Protein AF-A0A1R1B5A5-F1 (afdb_monomer_lite)

Organism: Paenibacillus lautus (NCBI:txid1401)

Foldseek 3Di:
DDPVPDDDDDWQFDPLDPDCLLAKDDQDPQEIEGAQNGTPVGDPPVNPRGHYDYDHPVCSNVSQSNWDRPDNAEIEGDVVNVVVCVVCVVVRHHYD

Structure (mmCIF, N/CA/C/O backbone):
data_AF-A0A1R1B5A5-F1
#
_entry.id   AF-A0A1R1B5A5-F1
#
loop_
_atom_site.group_PDB
_atom_site.id
_atom_site.type_symbol
_atom_site.label_atom_id
_atom_site.label_alt_id
_atom_site.label_comp_id
_atom_site.label_asym_id
_atom_site.label_entity_id
_atom_site.label_seq_id
_atom_site.pdbx_PDB_ins_code
_atom_site.Cartn_x
_atom_site.Cartn_y
_atom_site.Cartn_z
_atom_site.occupancy
_atom_site.B_iso_or_equiv
_atom_site.auth_seq_id
_atom_site.auth_comp_id
_atom_site.auth_asym_id
_atom_site.auth_atom_id
_atom_site.pdbx_PDB_model_num
ATOM 1 N N . MET A 1 1 ? 11.556 -27.094 4.373 1.00 62.59 1 MET A N 1
ATOM 2 C CA . MET A 1 1 ? 11.495 -25.881 5.216 1.00 62.59 1 MET A CA 1
ATOM 3 C C . MET A 1 1 ? 10.187 -25.932 5.986 1.00 62.59 1 MET A C 1
ATOM 5 O O . MET A 1 1 ? 9.165 -26.195 5.364 1.00 62.59 1 MET A O 1
ATOM 9 N N . SER A 1 2 ? 10.207 -25.805 7.314 1.00 81.62 2 SER A N 1
ATOM 10 C CA . SER A 1 2 ? 8.979 -25.753 8.117 1.00 81.62 2 SER A CA 1
ATOM 11 C C . SER A 1 2 ? 8.571 -24.297 8.308 1.00 81.62 2 SER A C 1
ATOM 13 O O . SER A 1 2 ? 9.235 -23.573 9.041 1.00 81.62 2 SER A O 1
ATOM 15 N N . ASN A 1 3 ? 7.470 -23.872 7.696 1.00 87.75 3 ASN A N 1
ATOM 16 C CA . ASN A 1 3 ? 6.962 -22.501 7.819 1.00 87.75 3 ASN A CA 1
ATOM 17 C C . ASN A 1 3 ? 6.190 -22.271 9.135 1.00 87.75 3 ASN A C 1
ATOM 19 O O . ASN A 1 3 ? 5.289 -21.451 9.174 1.00 87.75 3 ASN A O 1
ATOM 23 N N . PHE A 1 4 ? 6.483 -23.032 10.198 1.00 93.00 4 PHE A N 1
ATOM 24 C CA . PHE A 1 4 ? 5.869 -22.905 11.532 1.00 93.00 4 PHE A CA 1
ATOM 25 C C . PHE A 1 4 ? 4.325 -22.831 11.555 1.00 93.00 4 PHE A C 1
ATOM 27 O O . PHE A 1 4 ? 3.748 -22.167 12.409 1.00 93.00 4 PHE A O 1
ATOM 34 N N . GLY A 1 5 ? 3.646 -23.510 10.622 1.00 94.62 5 GLY A N 1
ATOM 35 C CA . GLY A 1 5 ? 2.180 -23.484 10.497 1.00 94.62 5 GLY A CA 1
ATOM 36 C C . GLY A 1 5 ? 1.622 -22.353 9.622 1.00 94.62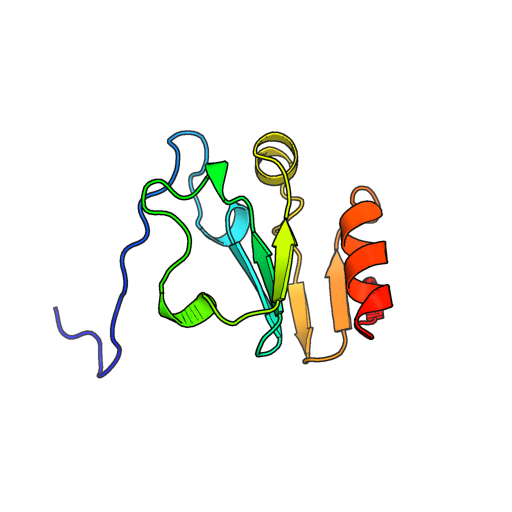 5 GLY A C 1
ATOM 37 O O . GLY A 1 5 ? 0.416 -22.306 9.399 1.00 94.62 5 GLY A O 1
ATOM 38 N N . TYR A 1 6 ? 2.476 -21.487 9.076 1.00 94.88 6 TYR A N 1
ATOM 39 C CA . TYR A 1 6 ? 2.096 -20.431 8.141 1.00 94.88 6 TYR A CA 1
ATOM 40 C C . TYR A 1 6 ? 2.143 -20.905 6.686 1.00 94.88 6 TYR A C 1
ATOM 42 O O . TYR A 1 6 ? 2.996 -21.702 6.280 1.00 94.88 6 TYR A O 1
ATOM 50 N N . LYS A 1 7 ? 1.241 -20.355 5.870 1.00 93.56 7 LYS A N 1
ATOM 51 C CA . LYS A 1 7 ? 1.304 -20.450 4.410 1.00 93.56 7 LYS A CA 1
ATOM 52 C C . LYS A 1 7 ? 2.088 -19.251 3.879 1.00 93.56 7 LYS A C 1
ATOM 54 O O . LYS A 1 7 ? 1.644 -18.120 4.036 1.00 93.56 7 LYS A O 1
ATOM 59 N N . VAL A 1 8 ? 3.218 -19.511 3.230 1.00 94.69 8 VAL A N 1
ATOM 60 C CA . VAL A 1 8 ? 3.976 -18.488 2.497 1.00 94.69 8 VAL A CA 1
ATOM 61 C C . VAL A 1 8 ? 3.458 -18.454 1.065 1.00 94.69 8 VAL A C 1
ATOM 63 O O . VAL A 1 8 ? 3.268 -19.503 0.449 1.00 94.69 8 VAL A O 1
ATOM 66 N N . VAL A 1 9 ? 3.181 -17.255 0.566 1.00 95.06 9 VAL A N 1
ATOM 67 C CA . VAL A 1 9 ? 2.757 -17.005 -0.812 1.00 95.06 9 VAL A CA 1
ATOM 68 C C . VAL A 1 9 ? 3.849 -16.168 -1.445 1.00 95.06 9 VAL A C 1
ATOM 70 O O . VAL A 1 9 ? 4.149 -15.082 -0.954 1.00 95.06 9 VAL A O 1
ATOM 73 N N . GLU A 1 10 ? 4.467 -16.701 -2.487 1.00 95.75 10 GLU A N 1
ATOM 74 C CA . GLU A 1 10 ? 5.474 -15.974 -3.248 1.00 95.75 10 GLU A CA 1
ATOM 75 C C . GLU A 1 10 ? 4.773 -14.997 -4.193 1.00 95.75 10 GLU A C 1
ATOM 77 O O . GLU A 1 10 ? 3.754 -15.333 -4.795 1.00 95.75 10 GLU A O 1
ATOM 82 N N . VAL A 1 11 ? 5.306 -13.780 -4.283 1.00 96.94 11 VAL A N 1
ATOM 83 C CA . VAL A 1 11 ? 4.765 -12.700 -5.113 1.00 96.94 11 VAL A CA 1
ATOM 84 C C . VAL A 1 11 ? 5.900 -12.195 -6.000 1.00 96.94 11 VAL A C 1
ATOM 86 O O . VAL A 1 11 ? 6.760 -11.459 -5.510 1.00 96.94 11 VAL A O 1
ATOM 89 N N . PRO A 1 12 ? 5.968 -12.620 -7.274 1.00 96.75 12 PRO A N 1
ATOM 90 C CA . PRO A 1 12 ? 7.001 -12.151 -8.187 1.00 96.75 12 PRO A CA 1
ATOM 91 C C . PRO A 1 12 ? 6.833 -10.658 -8.486 1.00 96.75 12 PRO A C 1
ATOM 93 O O . PRO A 1 12 ? 5.745 -10.203 -8.846 1.00 96.75 12 PRO A O 1
ATOM 96 N N . LEU A 1 13 ? 7.919 -9.899 -8.339 1.00 96.75 13 LEU A N 1
ATOM 97 C CA . LEU A 1 13 ? 7.919 -8.447 -8.502 1.00 96.75 13 LEU A CA 1
ATOM 98 C C . LEU A 1 13 ? 8.565 -8.016 -9.816 1.00 96.75 13 LEU A C 1
ATOM 100 O O . LEU A 1 13 ? 9.475 -8.671 -10.332 1.00 96.75 13 LEU A O 1
ATOM 104 N N . HIS A 1 14 ? 8.120 -6.872 -10.329 1.00 94.44 14 HIS A N 1
ATOM 105 C CA . HIS A 1 14 ? 8.799 -6.178 -11.412 1.00 94.44 14 HIS A CA 1
ATOM 106 C C . HIS A 1 14 ? 10.259 -5.891 -11.026 1.00 94.44 14 HIS A C 1
ATOM 108 O O . HIS A 1 14 ? 10.557 -5.545 -9.888 1.00 94.44 14 HIS A O 1
ATOM 114 N N . HIS A 1 15 ? 11.186 -6.012 -11.978 1.00 91.88 15 HIS A N 1
ATOM 115 C CA . HIS A 1 15 ? 12.635 -5.969 -11.722 1.00 91.88 15 HIS A CA 1
ATOM 116 C C . HIS A 1 15 ? 13.153 -4.655 -11.107 1.00 91.88 15 HIS A C 1
ATOM 118 O O . HIS A 1 15 ? 14.263 -4.618 -10.580 1.00 91.88 15 HIS A O 1
ATOM 124 N N . THR A 1 16 ? 12.373 -3.576 -11.180 1.00 88.38 16 THR A N 1
ATOM 125 C CA . THR A 1 16 ? 12.675 -2.287 -10.538 1.00 88.38 16 THR A CA 1
ATOM 126 C C . THR A 1 16 ? 12.285 -2.245 -9.059 1.00 88.38 16 THR A C 1
ATOM 128 O O . THR A 1 16 ? 12.691 -1.329 -8.352 1.00 88.38 16 THR A O 1
ATOM 131 N N . ASN A 1 17 ? 11.511 -3.221 -8.581 1.00 90.69 17 ASN A N 1
ATOM 132 C CA . ASN A 1 17 ? 11.020 -3.317 -7.214 1.00 90.69 17 ASN A CA 1
ATOM 133 C C . ASN A 1 17 ? 11.754 -4.435 -6.478 1.00 90.69 17 ASN A C 1
ATOM 135 O O . ASN A 1 17 ? 11.574 -5.619 -6.752 1.00 90.69 17 ASN A O 1
ATOM 139 N N . LEU A 1 18 ? 12.589 -4.040 -5.519 1.00 91.81 18 LEU A N 1
ATOM 140 C CA . LEU A 1 18 ? 13.405 -4.971 -4.738 1.00 91.81 18 LEU A CA 1
ATOM 141 C C . LEU A 1 18 ? 12.651 -5.545 -3.531 1.00 91.81 18 LEU A C 1
ATOM 143 O O . LEU A 1 18 ? 12.885 -6.687 -3.143 1.00 91.81 18 LEU A O 1
ATOM 147 N N . HIS A 1 19 ? 11.750 -4.756 -2.944 1.00 94.75 19 HIS A N 1
ATOM 148 C CA . HIS A 1 19 ? 11.006 -5.114 -1.741 1.00 94.75 19 HIS A CA 1
ATOM 149 C C . HIS A 1 19 ? 9.493 -4.995 -1.972 1.00 94.75 19 HIS A C 1
ATOM 151 O O . HIS A 1 19 ? 9.026 -4.112 -2.697 1.00 94.75 19 HIS A O 1
ATOM 157 N N . LEU A 1 20 ? 8.731 -5.90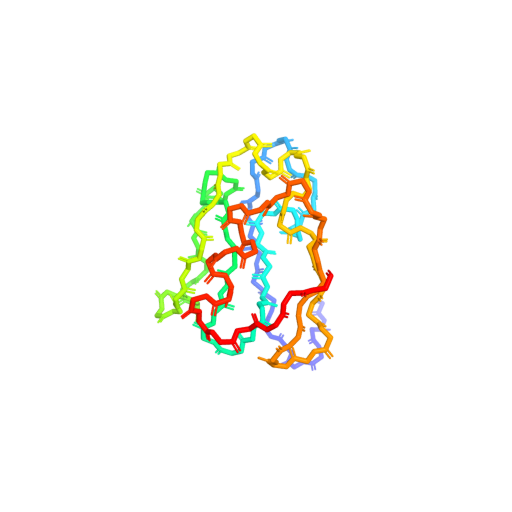5 -1.356 1.00 95.81 20 LEU A N 1
ATOM 158 C CA . LEU A 1 20 ? 7.277 -6.002 -1.520 1.00 95.81 20 LEU A CA 1
ATOM 159 C C . LEU A 1 20 ? 6.532 -4.805 -0.918 1.00 95.81 20 LEU A C 1
ATOM 161 O O . LEU A 1 20 ? 5.513 -4.398 -1.461 1.00 95.81 20 LEU A O 1
ATOM 165 N N . ASP A 1 21 ? 7.055 -4.220 0.155 1.00 95.00 21 ASP A N 1
ATOM 166 C CA . ASP A 1 21 ? 6.500 -3.038 0.831 1.00 95.00 21 ASP A CA 1
ATOM 167 C C . ASP A 1 21 ? 6.520 -1.768 -0.039 1.00 95.00 21 ASP A C 1
ATOM 169 O O . ASP A 1 21 ? 5.787 -0.818 0.223 1.00 95.00 21 ASP A O 1
ATOM 173 N N . CYS A 1 22 ? 7.292 -1.761 -1.127 1.00 93.62 22 CYS A N 1
ATOM 174 C CA . CYS A 1 22 ? 7.223 -0.715 -2.144 1.00 93.62 22 CYS A CA 1
ATOM 175 C C . CYS A 1 22 ? 6.154 -0.983 -3.214 1.00 93.62 22 CYS A C 1
ATOM 177 O O . CYS A 1 22 ? 5.835 -0.075 -3.975 1.00 93.62 22 CYS A O 1
ATOM 179 N N . ALA A 1 23 ? 5.618 -2.203 -3.311 1.00 96.00 23 ALA A N 1
ATOM 180 C CA . ALA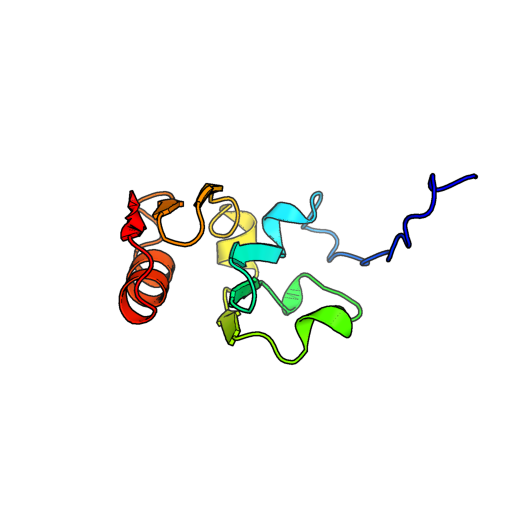 A 1 23 ? 4.613 -2.607 -4.301 1.00 96.00 23 ALA A CA 1
ATOM 181 C C . ALA A 1 23 ? 3.211 -2.791 -3.692 1.00 96.00 23 ALA A C 1
ATOM 183 O O . ALA A 1 23 ? 2.207 -2.564 -4.367 1.00 96.00 23 ALA A O 1
ATOM 184 N N . MET A 1 24 ? 3.130 -3.188 -2.420 1.00 96.31 24 MET A N 1
ATOM 185 C CA . MET A 1 24 ? 1.892 -3.415 -1.676 1.00 96.31 24 MET A CA 1
ATOM 186 C C . MET A 1 24 ? 2.067 -3.008 -0.210 1.00 96.31 24 MET A C 1
ATOM 188 O O . MET A 1 24 ? 3.033 -3.411 0.432 1.00 96.31 24 MET A O 1
ATOM 192 N N . SER A 1 25 ? 1.091 -2.285 0.340 1.00 96.00 25 SER A N 1
ATOM 193 C CA . SER A 1 25 ? 1.001 -1.985 1.774 1.00 96.00 25 SER A CA 1
ATOM 194 C C . SER A 1 25 ? -0.410 -2.249 2.291 1.00 96.00 25 SER A C 1
ATOM 196 O O . SER A 1 25 ? -1.407 -1.987 1.611 1.00 96.00 25 SER A O 1
ATOM 198 N N . TRP A 1 26 ? -0.495 -2.786 3.505 1.00 96.94 26 TRP A N 1
ATOM 199 C CA . TRP A 1 26 ? -1.749 -3.075 4.191 1.00 96.94 26 TRP A CA 1
ATOM 200 C C . TRP A 1 26 ? -2.026 -1.965 5.196 1.00 96.94 26 TRP A C 1
ATOM 202 O O . TRP A 1 26 ? -1.307 -1.827 6.179 1.00 96.94 26 TRP A O 1
ATOM 212 N N . VAL A 1 27 ? -3.079 -1.183 4.958 1.00 97.62 27 VAL A N 1
ATOM 213 C CA . VAL A 1 27 ? -3.446 -0.052 5.825 1.00 97.62 27 VAL A CA 1
ATOM 214 C C . VAL A 1 27 ? -4.187 -0.563 7.058 1.00 97.62 27 VAL A C 1
ATOM 216 O O . VAL A 1 27 ? -3.852 -0.228 8.189 1.00 97.62 27 VAL A O 1
ATOM 219 N N . ARG A 1 28 ? -5.207 -1.393 6.823 1.00 97.81 28 ARG A N 1
ATOM 220 C CA . ARG A 1 28 ? -6.009 -2.105 7.826 1.00 97.81 28 ARG A CA 1
ATOM 221 C C . ARG A 1 28 ? -6.730 -3.265 7.151 1.00 97.81 28 ARG A C 1
ATOM 223 O O . ARG A 1 28 ? -6.676 -3.396 5.929 1.00 97.81 28 ARG A O 1
ATOM 230 N N . GLU A 1 29 ? -7.441 -4.085 7.916 1.00 97.88 29 GLU A N 1
ATOM 231 C CA . GLU A 1 29 ? -8.226 -5.169 7.329 1.00 97.88 29 GLU A CA 1
ATOM 232 C C . GLU A 1 29 ? -9.230 -4.640 6.288 1.00 97.88 29 GLU A C 1
ATOM 234 O O . GLU A 1 29 ? -10.017 -3.730 6.552 1.00 97.88 29 GLU A O 1
ATOM 239 N N . GLY A 1 30 ? -9.159 -5.190 5.074 1.00 98.12 30 GLY A N 1
ATOM 240 C CA . GLY A 1 30 ? -10.027 -4.813 3.960 1.00 98.12 30 GLY A CA 1
ATOM 241 C C . GLY A 1 30 ? -9.586 -3.585 3.155 1.00 98.12 30 GLY A C 1
ATOM 242 O O . GLY A 1 30 ? -10.276 -3.259 2.193 1.00 98.12 30 GLY A O 1
ATOM 243 N N . LEU A 1 31 ? -8.467 -2.925 3.490 1.00 98.50 31 LEU A N 1
ATOM 244 C CA . LEU A 1 31 ? -7.945 -1.763 2.756 1.00 98.50 31 LEU A CA 1
ATOM 245 C C . LEU A 1 31 ? -6.430 -1.852 2.536 1.00 98.50 31 LEU A C 1
ATOM 247 O O . LEU A 1 31 ? -5.650 -1.997 3.479 1.00 98.50 31 LEU A O 1
ATOM 251 N N . MET A 1 32 ? -6.011 -1.694 1.284 1.00 98.12 32 MET A N 1
ATOM 252 C CA . MET A 1 32 ? -4.604 -1.720 0.891 1.00 98.12 32 MET A CA 1
ATOM 253 C C . MET A 1 32 ? -4.246 -0.602 -0.092 1.00 98.12 32 MET A C 1
ATOM 255 O O . MET A 1 32 ? -5.113 -0.047 -0.770 1.00 98.12 32 MET A O 1
ATOM 259 N N . ILE A 1 33 ? -2.950 -0.319 -0.197 1.00 98.06 33 ILE A N 1
ATOM 260 C CA . ILE A 1 33 ? -2.353 0.503 -1.254 1.00 98.06 33 ILE A CA 1
ATOM 261 C C . ILE A 1 33 ? -1.540 -0.435 -2.149 1.00 98.06 33 ILE A C 1
ATOM 263 O O . ILE A 1 33 ? -0.828 -1.304 -1.638 1.00 98.06 33 ILE A O 1
ATOM 267 N N . VAL A 1 34 ? -1.660 -0.307 -3.470 1.00 97.88 34 VAL A N 1
ATOM 268 C CA . VAL A 1 34 ? -1.040 -1.250 -4.408 1.00 97.88 34 VAL A CA 1
ATOM 269 C C . VAL A 1 34 ? -0.576 -0.597 -5.702 1.00 97.88 34 VAL A C 1
ATOM 271 O O . VAL A 1 34 ? -1.298 0.184 -6.318 1.00 97.88 34 VAL A O 1
ATOM 274 N N . CYS A 1 35 ? 0.619 -0.983 -6.141 1.00 97.38 35 CYS A N 1
ATOM 275 C CA . CYS A 1 35 ? 1.088 -0.810 -7.506 1.00 97.38 35 CYS A CA 1
ATOM 276 C C . CYS A 1 35 ? 0.913 -2.139 -8.244 1.00 97.38 35 CYS A C 1
ATOM 278 O O . CYS A 1 35 ? 1.731 -3.046 -8.111 1.00 97.38 35 CYS A O 1
ATOM 280 N N . GLU A 1 36 ? -0.172 -2.278 -9.002 1.00 96.44 36 GLU A N 1
ATOM 281 C CA . GLU A 1 36 ? -0.480 -3.532 -9.701 1.00 96.44 36 GLU A CA 1
ATOM 282 C C . GLU A 1 36 ? 0.553 -3.850 -10.793 1.00 96.44 36 GLU A C 1
ATOM 284 O O . GLU A 1 36 ? 0.924 -5.005 -10.972 1.00 96.44 36 GLU A O 1
ATOM 289 N N . GLU A 1 37 ? 1.110 -2.820 -11.439 1.00 96.56 37 GLU A N 1
ATOM 290 C CA . GLU A 1 37 ? 2.197 -2.948 -12.421 1.00 96.56 37 GLU A CA 1
ATOM 291 C C . GLU A 1 37 ? 3.474 -3.574 -11.831 1.00 96.56 37 GLU A C 1
ATOM 293 O O . GLU A 1 37 ? 4.256 -4.191 -12.555 1.00 96.56 37 GLU A O 1
ATOM 298 N N . ALA A 1 38 ? 3.690 -3.440 -10.517 1.00 96.88 38 ALA A N 1
ATOM 299 C CA . ALA A 1 38 ? 4.838 -4.024 -9.834 1.00 96.88 38 ALA A CA 1
ATOM 300 C C . ALA A 1 38 ? 4.659 -5.521 -9.514 1.00 96.88 38 ALA A C 1
ATOM 302 O O . ALA A 1 38 ? 5.630 -6.160 -9.109 1.00 96.88 38 ALA A O 1
ATOM 303 N N . LEU A 1 39 ? 3.459 -6.090 -9.690 1.00 96.81 39 LEU A N 1
ATOM 304 C CA . LEU A 1 39 ? 3.122 -7.476 -9.347 1.00 96.81 39 LEU A CA 1
ATOM 305 C C . LEU A 1 39 ? 2.961 -8.312 -10.622 1.00 96.81 39 LEU A C 1
ATOM 307 O O . LEU A 1 39 ? 1.938 -8.235 -11.297 1.00 96.81 39 LEU A O 1
ATOM 311 N N . LEU A 1 40 ? 3.951 -9.144 -10.955 1.00 96.81 40 LEU A N 1
ATOM 312 C CA . LEU A 1 40 ? 3.978 -9.849 -12.249 1.00 96.81 40 LEU A CA 1
ATOM 313 C C . LEU A 1 40 ? 2.837 -10.864 -12.414 1.00 96.81 40 LEU A C 1
ATOM 315 O O . LEU A 1 40 ? 2.360 -11.071 -13.528 1.00 96.81 40 LEU A O 1
ATOM 319 N N . ASP A 1 41 ? 2.382 -11.447 -11.305 1.00 96.94 41 ASP A N 1
ATOM 320 C CA . ASP A 1 41 ? 1.251 -12.382 -11.263 1.00 96.94 41 ASP A CA 1
ATOM 321 C C . ASP A 1 41 ? -0.055 -11.703 -10.797 1.00 96.94 41 ASP A C 1
ATOM 323 O O . ASP A 1 41 ? -1.067 -12.368 -10.562 1.00 96.94 41 ASP A O 1
ATOM 327 N N . GLY A 1 42 ? -0.043 -10.374 -10.656 1.00 96.38 42 GLY A N 1
ATOM 328 C CA . GLY A 1 42 ? -1.141 -9.592 -10.100 1.00 96.38 42 GLY A CA 1
ATOM 329 C C . GLY A 1 42 ? -1.266 -9.690 -8.575 1.00 96.38 42 GLY A C 1
ATOM 330 O O . GLY A 1 42 ? -0.396 -10.195 -7.863 1.00 96.38 42 GLY A O 1
ATOM 331 N N . ILE A 1 43 ? -2.372 -9.156 -8.053 1.00 97.06 43 ILE A N 1
ATOM 332 C CA . ILE A 1 43 ? -2.646 -9.111 -6.611 1.00 97.06 43 ILE A CA 1
ATOM 333 C C . ILE A 1 43 ? -2.964 -10.525 -6.090 1.00 97.06 43 ILE A C 1
ATOM 335 O O . ILE A 1 43 ? -3.815 -11.201 -6.675 1.00 97.06 43 ILE A O 1
ATOM 339 N N . PRO A 1 44 ? -2.376 -10.965 -4.958 1.00 97.12 44 PRO A N 1
ATOM 340 C CA . PRO A 1 44 ? -2.705 -12.251 -4.350 1.00 97.12 44 PRO A CA 1
ATOM 341 C C . PRO A 1 44 ? -4.213 -12.423 -4.111 1.00 97.12 44 PRO A C 1
ATOM 343 O O . PRO A 1 44 ? -4.875 -11.526 -3.584 1.00 97.12 44 PRO A O 1
ATOM 346 N N . GLU A 1 45 ? -4.754 -13.602 -4.443 1.00 96.44 45 GLU A N 1
ATOM 347 C CA . GLU A 1 45 ? -6.202 -13.892 -4.405 1.00 96.44 45 GLU A CA 1
ATOM 348 C C . GLU A 1 45 ? -6.842 -13.591 -3.033 1.00 96.44 45 GLU A C 1
ATOM 350 O O . GLU A 1 45 ? -7.997 -13.178 -2.960 1.00 96.44 45 GLU A O 1
ATOM 355 N N . GLN A 1 46 ? -6.077 -13.715 -1.944 1.00 95.62 46 GLN A N 1
ATOM 356 C CA . GLN A 1 46 ? -6.497 -13.397 -0.574 1.00 95.62 46 GLN A CA 1
ATOM 357 C C . GLN A 1 46 ? -6.978 -11.948 -0.401 1.00 95.62 46 GLN A C 1
ATOM 359 O O . GLN A 1 46 ? -7.806 -11.686 0.469 1.00 95.62 46 GLN A O 1
ATOM 364 N N . PHE A 1 47 ? -6.484 -11.017 -1.222 1.00 97.31 47 PHE A N 1
ATOM 365 C CA . PHE A 1 47 ? -6.799 -9.586 -1.144 1.00 97.31 47 PHE A CA 1
ATOM 366 C C . PHE A 1 47 ? -7.710 -9.112 -2.281 1.00 97.31 47 PHE A C 1
ATOM 368 O O . PHE A 1 47 ? -7.998 -7.923 -2.415 1.00 97.31 47 PHE A O 1
ATOM 375 N N . LYS A 1 48 ? -8.221 -10.027 -3.111 1.00 93.94 48 LYS A N 1
ATOM 376 C CA . LYS A 1 48 ? -9.063 -9.678 -4.261 1.00 93.94 48 LYS A CA 1
ATOM 377 C C . LYS A 1 48 ? -10.295 -8.866 -3.872 1.00 93.94 48 LYS A C 1
ATOM 379 O O . LYS A 1 48 ? -10.619 -7.903 -4.561 1.00 93.94 48 LYS A O 1
ATOM 384 N N . GLY A 1 49 ? -10.923 -9.204 -2.745 1.00 96.94 49 GLY A N 1
ATOM 385 C CA . GLY A 1 49 ? -12.096 -8.505 -2.212 1.00 96.94 49 GLY A CA 1
ATOM 386 C C . GLY A 1 49 ? -11.802 -7.229 -1.417 1.00 96.94 49 GLY A C 1
ATOM 387 O O . GLY A 1 49 ? -12.746 -6.576 -0.988 1.00 96.94 49 GLY A O 1
ATOM 388 N N . TRP A 1 50 ? -10.533 -6.880 -1.189 1.00 98.44 50 TRP A N 1
ATOM 389 C CA . TRP A 1 50 ? -10.177 -5.675 -0.438 1.00 98.44 50 TRP A CA 1
ATOM 390 C C . TRP A 1 50 ? -10.385 -4.419 -1.284 1.00 98.44 50 TRP A C 1
ATOM 392 O O . TRP A 1 50 ? -10.241 -4.460 -2.511 1.00 98.44 50 TRP A O 1
ATOM 402 N N . ASP A 1 51 ? -10.686 -3.304 -0.625 1.00 98.44 51 ASP A N 1
ATOM 403 C CA . ASP A 1 51 ? -10.619 -1.975 -1.225 1.00 98.44 51 ASP A CA 1
ATOM 404 C C . ASP A 1 51 ? -9.153 -1.593 -1.476 1.00 98.44 51 ASP A C 1
ATOM 406 O O . ASP A 1 51 ? -8.249 -1.985 -0.729 1.00 98.44 51 ASP A O 1
ATOM 410 N N . LYS A 1 52 ? -8.912 -0.874 -2.571 1.00 98.00 52 LYS A N 1
ATOM 411 C CA . LYS A 1 52 ? -7.576 -0.645 -3.122 1.00 98.00 52 LYS A CA 1
ATOM 412 C C . LYS A 1 52 ? -7.401 0.816 -3.485 1.00 98.00 52 LYS A C 1
ATOM 414 O O . LYS A 1 52 ? -8.167 1.373 -4.269 1.00 98.00 52 LYS A O 1
ATOM 419 N N . ILE A 1 53 ? -6.339 1.402 -2.952 1.00 98.06 53 ILE A N 1
ATOM 420 C CA . ILE A 1 53 ? -5.785 2.664 -3.423 1.00 98.06 53 ILE A CA 1
ATOM 421 C C . ILE A 1 53 ? -4.679 2.301 -4.413 1.00 98.06 53 ILE A C 1
ATOM 423 O O . ILE A 1 53 ? -3.670 1.707 -4.034 1.00 98.06 53 ILE A O 1
ATOM 427 N N . TYR A 1 54 ? -4.897 2.601 -5.689 1.00 97.38 54 TYR A N 1
ATOM 428 C CA . TYR A 1 54 ? -3.928 2.303 -6.739 1.00 97.38 54 TYR A CA 1
ATOM 429 C C . TYR A 1 54 ? -2.890 3.413 -6.842 1.00 97.38 54 TYR A C 1
ATOM 431 O O . TYR A 1 54 ? -3.231 4.594 -6.764 1.00 97.38 54 TYR A O 1
ATOM 439 N N . VAL A 1 55 ? -1.641 3.025 -7.071 1.00 96.38 55 VAL A N 1
ATOM 440 C CA . VAL A 1 55 ? -0.553 3.948 -7.399 1.00 96.38 55 VAL A CA 1
ATOM 441 C C . VAL A 1 55 ? 0.212 3.449 -8.618 1.00 96.38 55 VAL A C 1
ATOM 443 O O . VAL A 1 55 ? 0.153 2.267 -8.969 1.00 96.38 55 VAL A O 1
ATOM 446 N N . THR A 1 56 ? 0.945 4.349 -9.263 1.00 95.69 56 THR A N 1
ATOM 447 C CA . THR A 1 56 ? 1.743 4.015 -10.446 1.00 95.69 56 THR A CA 1
ATOM 448 C C . THR A 1 56 ? 3.065 3.342 -10.073 1.00 95.69 56 THR A C 1
ATOM 450 O O . THR A 1 56 ? 3.504 3.374 -8.918 1.00 95.69 56 THR A O 1
ATOM 453 N N . LEU A 1 57 ? 3.748 2.761 -11.063 1.00 94.69 57 LEU A N 1
ATOM 454 C CA . LEU A 1 57 ? 5.121 2.278 -10.880 1.00 94.69 57 LEU A CA 1
ATOM 455 C C . LEU A 1 57 ? 6.091 3.416 -10.505 1.00 94.69 57 LEU A C 1
ATOM 457 O O . LEU A 1 57 ? 7.030 3.203 -9.738 1.00 94.69 57 LEU A O 1
ATOM 461 N N . GLU A 1 58 ? 5.844 4.637 -10.990 1.00 94.12 58 GLU A N 1
ATOM 462 C CA . GLU A 1 58 ? 6.625 5.825 -10.625 1.00 94.12 58 GLU A CA 1
ATOM 463 C C . GLU A 1 58 ? 6.447 6.175 -9.142 1.00 94.12 58 GLU A C 1
ATOM 465 O O . GLU A 1 58 ? 7.438 6.337 -8.429 1.00 94.12 58 GLU A O 1
ATOM 470 N N . ASP A 1 59 ? 5.208 6.208 -8.646 1.00 94.00 59 ASP A N 1
ATOM 471 C CA . ASP A 1 59 ? 4.920 6.451 -7.226 1.00 94.00 59 ASP A CA 1
ATOM 472 C C . ASP A 1 59 ? 5.561 5.376 -6.336 1.00 94.00 59 ASP A C 1
ATOM 474 O O . ASP A 1 59 ? 6.203 5.677 -5.328 1.00 94.00 59 ASP A O 1
ATOM 478 N N . SER A 1 60 ? 5.446 4.110 -6.748 1.00 92.81 60 SER A N 1
ATOM 479 C CA . SER A 1 60 ? 6.088 2.970 -6.090 1.00 92.81 60 SER A CA 1
ATOM 480 C C . SER A 1 60 ? 7.610 3.141 -5.998 1.00 92.81 60 SER A C 1
ATOM 482 O O . SER A 1 60 ? 8.191 2.950 -4.927 1.00 92.81 60 SER A O 1
ATOM 484 N N . SER A 1 61 ? 8.258 3.579 -7.083 1.00 91.19 61 SER A N 1
ATOM 485 C CA . SER A 1 61 ? 9.707 3.825 -7.112 1.00 91.19 61 SER A CA 1
ATOM 486 C C . SER A 1 61 ? 10.160 4.961 -6.185 1.00 91.19 61 SER A C 1
ATOM 488 O O . SER A 1 61 ? 11.312 4.987 -5.753 1.00 91.19 61 SER A O 1
ATOM 490 N N . ARG A 1 62 ? 9.242 5.871 -5.841 1.00 93.50 62 ARG A N 1
ATOM 491 C CA . ARG A 1 62 ? 9.450 7.000 -4.924 1.00 93.50 62 ARG A CA 1
ATOM 492 C C . ARG A 1 62 ? 9.056 6.684 -3.481 1.00 93.50 62 ARG A C 1
ATOM 494 O O . ARG A 1 62 ? 9.075 7.580 -2.651 1.00 93.50 62 ARG A O 1
ATOM 501 N N . LEU A 1 63 ? 8.753 5.420 -3.170 1.00 92.88 63 LEU A N 1
ATOM 502 C CA . LEU A 1 63 ? 8.351 4.944 -1.840 1.00 92.88 63 LEU A CA 1
ATOM 503 C C . LEU A 1 63 ? 6.974 5.442 -1.370 1.00 92.88 63 LEU A C 1
ATOM 505 O O . LEU A 1 63 ? 6.682 5.378 -0.179 1.00 92.88 63 LEU A O 1
ATOM 509 N N . ALA A 1 64 ? 6.087 5.841 -2.287 1.00 93.19 64 ALA A N 1
ATOM 510 C CA . ALA A 1 64 ? 4.754 6.344 -1.937 1.00 93.19 64 ALA A CA 1
ATOM 511 C C . ALA A 1 64 ? 3.900 5.340 -1.134 1.00 93.19 64 ALA A C 1
ATOM 513 O O . ALA A 1 64 ? 3.046 5.720 -0.336 1.00 93.19 64 ALA A O 1
ATOM 514 N N . ILE A 1 65 ? 4.140 4.039 -1.330 1.00 94.06 65 ILE A N 1
ATOM 515 C CA . ILE A 1 65 ? 3.418 2.945 -0.661 1.00 94.06 65 ILE A CA 1
ATOM 516 C C . ILE A 1 65 ? 4.024 2.603 0.711 1.00 94.06 65 ILE A C 1
ATOM 518 O O . ILE A 1 65 ? 3.345 2.006 1.546 1.00 94.06 65 ILE A O 1
ATOM 522 N N . ASN A 1 66 ? 5.263 3.025 0.985 1.00 95.75 66 ASN A N 1
ATOM 523 C CA . ASN A 1 66 ? 6.034 2.659 2.180 1.00 95.75 66 ASN A CA 1
ATOM 524 C C . ASN A 1 66 ? 5.674 3.529 3.405 1.00 95.75 66 ASN A C 1
ATOM 526 O O . ASN A 1 66 ? 6.527 3.990 4.158 1.00 95.75 66 ASN A O 1
ATOM 530 N N . GLY A 1 67 ? 4.384 3.814 3.573 1.00 94.69 67 GLY A N 1
ATOM 531 C CA . GLY A 1 67 ? 3.873 4.398 4.808 1.00 94.69 67 GLY A CA 1
ATOM 532 C C . GLY A 1 67 ? 3.719 3.341 5.901 1.00 94.69 67 GLY A C 1
ATOM 533 O O . GLY A 1 67 ? 3.848 2.139 5.658 1.00 94.69 67 GLY A O 1
ATOM 534 N N . LEU A 1 68 ? 3.421 3.790 7.118 1.00 96.94 68 LEU A N 1
ATOM 535 C CA . LEU A 1 68 ? 3.362 2.925 8.291 1.00 96.94 68 LEU A CA 1
ATOM 536 C C . LEU A 1 68 ? 1.977 2.978 8.950 1.00 96.94 68 LEU A C 1
ATOM 538 O O . LEU A 1 68 ? 1.614 4.015 9.516 1.00 96.94 68 LEU A O 1
ATOM 542 N N . PRO A 1 69 ? 1.207 1.875 8.959 1.00 97.00 69 PRO A N 1
ATOM 543 C CA . PRO A 1 69 ? 0.015 1.783 9.792 1.00 97.00 69 PRO A CA 1
ATOM 544 C C . PRO A 1 69 ? 0.418 1.713 11.272 1.00 97.00 69 PRO A C 1
ATOM 546 O O . PRO A 1 69 ? 1.110 0.791 11.701 1.00 97.00 69 PRO A O 1
ATOM 549 N N . ILE A 1 70 ? -0.034 2.677 12.075 1.00 98.25 70 ILE A N 1
ATOM 550 C CA . ILE A 1 70 ? 0.168 2.675 13.535 1.00 98.25 70 ILE A CA 1
ATOM 551 C C . ILE A 1 70 ? -0.929 1.864 14.222 1.00 98.25 70 ILE A C 1
ATOM 553 O O . ILE A 1 70 ? -0.695 1.182 15.219 1.00 98.25 70 ILE A O 1
ATOM 557 N N . ASN A 1 71 ? -2.142 1.956 13.685 1.00 97.31 71 ASN A N 1
ATOM 558 C CA . ASN A 1 71 ? -3.302 1.151 14.041 1.00 97.31 71 ASN A CA 1
ATOM 559 C C . ASN A 1 71 ? -4.332 1.226 12.899 1.00 97.31 71 ASN A C 1
ATOM 561 O O . ASN A 1 71 ? -4.097 1.869 11.881 1.00 97.31 71 ASN A O 1
ATOM 565 N N . GLU A 1 72 ? -5.503 0.620 13.087 1.00 97.50 72 GLU A N 1
ATOM 566 C CA . GLU A 1 72 ? -6.578 0.559 12.083 1.00 97.50 72 GLU A CA 1
ATOM 567 C C . GLU A 1 72 ? -7.141 1.926 11.644 1.00 97.50 72 GLU A C 1
ATOM 569 O O . GLU A 1 72 ? -7.879 2.006 10.661 1.00 97.50 72 GLU A O 1
ATOM 574 N N . ASN A 1 73 ? -6.833 3.001 12.371 1.00 97.81 73 ASN A N 1
ATOM 575 C CA . ASN A 1 73 ? -7.372 4.338 12.136 1.00 97.81 73 ASN A CA 1
ATOM 576 C C . ASN A 1 73 ? -6.293 5.400 11.895 1.00 97.81 73 ASN A C 1
ATOM 578 O O . ASN A 1 73 ? -6.656 6.543 11.635 1.00 97.81 73 ASN A O 1
ATOM 582 N N . VAL A 1 74 ? -5.001 5.069 12.002 1.00 98.31 74 VAL A N 1
ATOM 583 C CA . VAL A 1 74 ? -3.896 6.036 11.876 1.00 98.31 74 VAL A CA 1
ATOM 584 C C . VAL A 1 74 ? -2.797 5.467 10.987 1.00 98.31 74 VAL A C 1
ATOM 586 O O . VAL A 1 74 ? -2.263 4.391 11.270 1.00 98.31 74 VAL A O 1
ATOM 589 N N . TYR A 1 75 ? -2.438 6.216 9.947 1.00 98.00 75 TYR A N 1
ATOM 590 C CA . TYR A 1 75 ? -1.420 5.857 8.966 1.00 98.00 75 TYR A CA 1
ATOM 591 C C . TYR A 1 75 ? -0.433 7.009 8.777 1.00 98.00 75 TYR A C 1
ATOM 593 O O . TYR A 1 75 ? -0.848 8.133 8.511 1.00 98.00 75 TYR A O 1
ATOM 601 N N . ILE A 1 76 ? 0.863 6.728 8.900 1.00 97.56 76 ILE A N 1
ATOM 602 C CA . ILE A 1 76 ? 1.921 7.716 8.667 1.00 97.56 76 ILE A CA 1
ATOM 603 C C . ILE A 1 76 ? 2.368 7.636 7.211 1.00 97.56 76 ILE A C 1
ATOM 605 O O . ILE A 1 76 ? 2.698 6.549 6.727 1.00 97.56 76 ILE A O 1
ATOM 609 N N . THR A 1 77 ? 2.409 8.766 6.510 1.00 95.50 77 THR A N 1
ATOM 610 C CA . THR A 1 77 ? 2.948 8.839 5.143 1.00 95.50 77 THR A CA 1
ATOM 611 C C . THR A 1 77 ? 3.556 10.206 4.859 1.00 95.50 77 THR A C 1
ATOM 613 O O . THR A 1 77 ? 3.232 11.191 5.515 1.00 95.50 77 THR A O 1
ATOM 616 N N . ASP A 1 78 ? 4.448 10.278 3.874 1.00 94.62 78 ASP A N 1
ATOM 617 C CA . ASP A 1 78 ? 5.057 11.547 3.488 1.00 94.62 78 ASP A CA 1
ATOM 618 C C . ASP A 1 78 ? 4.005 12.493 2.876 1.00 94.62 78 ASP A C 1
ATOM 620 O O . ASP A 1 78 ? 3.203 12.098 2.024 1.00 94.62 78 ASP A O 1
ATOM 624 N N . HIS A 1 79 ? 4.027 13.764 3.284 1.00 91.62 79 HIS A N 1
ATOM 625 C CA . HIS A 1 79 ? 3.142 14.807 2.760 1.00 91.62 79 HIS A CA 1
ATOM 626 C C . HIS A 1 79 ? 3.301 15.037 1.249 1.00 91.62 79 HIS A C 1
ATOM 628 O O . HIS A 1 79 ? 2.391 15.582 0.618 1.00 91.62 79 HIS A O 1
ATOM 634 N N . GLU A 1 80 ? 4.425 14.622 0.657 1.00 93.81 80 GLU A N 1
ATOM 635 C CA . GLU A 1 80 ? 4.619 14.606 -0.794 1.00 93.81 80 GLU A CA 1
ATOM 636 C C . GLU A 1 80 ? 3.534 13.778 -1.513 1.00 93.81 80 GLU A C 1
ATOM 638 O O . GLU A 1 80 ? 3.069 14.164 -2.589 1.00 93.81 80 GLU A O 1
ATOM 643 N N . PHE A 1 81 ? 3.045 12.695 -0.896 1.00 93.12 81 PHE A N 1
ATOM 644 C CA . PHE A 1 81 ? 2.050 11.781 -1.471 1.00 93.12 81 PHE A CA 1
ATOM 645 C C . PHE A 1 81 ? 0.620 12.135 -1.064 1.00 93.12 81 PHE A C 1
ATOM 647 O O . PHE A 1 81 ? -0.189 11.279 -0.696 1.00 93.12 81 PHE A O 1
ATOM 654 N N . LYS A 1 82 ? 0.276 13.423 -1.174 1.00 92.56 82 LYS A N 1
ATOM 655 C CA . LYS A 1 82 ? -1.039 13.950 -0.784 1.00 92.56 82 LYS A CA 1
ATOM 656 C C . LYS A 1 82 ? -2.216 13.191 -1.412 1.00 92.56 82 LYS A C 1
ATOM 658 O O . LYS A 1 82 ? -3.246 13.044 -0.768 1.00 92.56 82 LYS A O 1
ATOM 663 N N . CYS A 1 83 ? -2.074 12.672 -2.634 1.00 92.06 83 CYS A N 1
ATOM 664 C CA . CYS A 1 83 ? -3.114 11.861 -3.272 1.00 92.06 83 CYS A CA 1
ATOM 665 C C . CYS A 1 83 ? -3.465 10.595 -2.469 1.00 92.06 83 CYS A C 1
ATOM 667 O O . CYS A 1 83 ? -4.643 10.276 -2.331 1.00 92.06 83 CYS A O 1
ATOM 669 N N . ILE A 1 84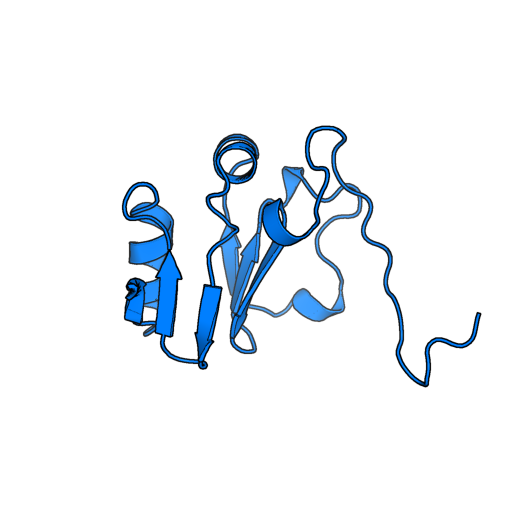 ? -2.469 9.908 -1.903 1.00 95.88 84 ILE A N 1
ATOM 670 C CA . ILE A 1 84 ? -2.670 8.726 -1.058 1.00 95.88 84 ILE A CA 1
ATOM 671 C C . ILE A 1 84 ? -3.304 9.151 0.264 1.00 95.88 84 ILE A C 1
ATOM 673 O O . ILE A 1 84 ? -4.276 8.536 0.699 1.00 95.88 84 ILE A O 1
ATOM 677 N N . GLY A 1 85 ? -2.800 10.235 0.862 1.00 96.12 85 GLY A N 1
ATOM 678 C CA . GLY A 1 85 ? -3.363 10.796 2.088 1.00 96.12 85 GLY A CA 1
ATOM 679 C C . GLY A 1 85 ? -4.851 11.140 1.948 1.00 96.12 85 GLY A C 1
ATOM 680 O O . GLY A 1 85 ? -5.670 10.680 2.738 1.00 96.12 85 GLY A O 1
ATOM 681 N N . ASP A 1 86 ? -5.223 11.846 0.879 1.00 97.12 86 ASP A N 1
ATOM 682 C CA . ASP A 1 86 ? -6.612 12.221 0.599 1.00 97.12 86 ASP A CA 1
ATOM 683 C C . ASP A 1 86 ? -7.512 10.972 0.418 1.00 97.12 86 ASP A C 1
ATOM 685 O O . ASP A 1 86 ? -8.662 10.951 0.862 1.00 97.12 86 ASP A O 1
ATOM 689 N N . GLU A 1 87 ? -7.017 9.904 -0.222 1.00 97.94 87 GLU A N 1
ATOM 690 C CA . GLU A 1 87 ? -7.760 8.642 -0.377 1.00 97.94 87 GLU A CA 1
ATOM 691 C C . GLU A 1 87 ? -7.926 7.866 0.940 1.00 97.94 87 GLU A C 1
ATOM 693 O O . GLU A 1 87 ? -8.969 7.233 1.149 1.00 97.94 87 GLU A O 1
ATOM 698 N N . LEU A 1 88 ? -6.933 7.925 1.829 1.00 97.75 88 LEU A N 1
ATOM 699 C CA . LEU A 1 88 ? -6.990 7.360 3.179 1.00 97.75 88 LEU A CA 1
ATOM 700 C C . LEU A 1 88 ? -8.010 8.109 4.048 1.00 97.75 88 LEU A C 1
ATOM 702 O O . LEU A 1 88 ? -8.873 7.483 4.673 1.00 97.75 88 LEU A O 1
ATOM 706 N N . GLU A 1 89 ? -7.988 9.441 4.019 1.00 97.75 89 GLU A N 1
ATOM 707 C CA . GLU A 1 89 ? -8.914 10.281 4.784 1.00 97.75 89 GLU A CA 1
ATOM 708 C C . GLU A 1 89 ? -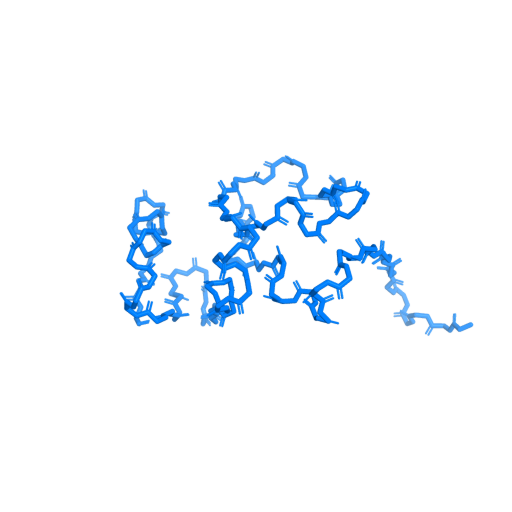10.371 10.080 4.348 1.00 97.75 89 GLU A C 1
ATOM 710 O O . GLU A 1 89 ? -11.256 9.940 5.197 1.00 97.75 89 GLU A O 1
ATOM 715 N N . LYS A 1 90 ? -10.637 9.947 3.038 1.00 98.19 90 LYS A N 1
ATOM 716 C CA . LYS A 1 90 ? -11.977 9.599 2.513 1.00 98.19 90 LYS A CA 1
ATOM 717 C C . LYS A 1 90 ? -12.525 8.287 3.078 1.00 98.19 90 LYS A C 1
ATOM 719 O O . LYS A 1 90 ? -13.740 8.099 3.126 1.00 98.19 90 LYS A O 1
ATOM 724 N N . ARG A 1 91 ? -11.643 7.380 3.504 1.00 98.00 91 ARG A N 1
ATOM 725 C CA . ARG A 1 91 ? -11.973 6.071 4.091 1.00 98.00 91 ARG A CA 1
ATOM 726 C C . ARG A 1 91 ? -11.947 6.086 5.621 1.00 98.00 91 ARG A C 1
ATOM 728 O O . ARG A 1 91 ? -12.085 5.034 6.249 1.00 98.00 91 ARG A O 1
ATOM 735 N N . GLY A 1 92 ? -11.803 7.263 6.227 1.00 97.94 92 GLY A N 1
ATOM 736 C CA . GLY A 1 92 ? -11.789 7.442 7.675 1.00 97.94 92 GLY A CA 1
ATOM 737 C C . GLY A 1 92 ? -10.486 6.999 8.338 1.00 97.94 92 GLY A C 1
ATOM 738 O O . GLY A 1 92 ? -10.510 6.630 9.509 1.00 97.94 92 GLY A O 1
ATOM 739 N N . VAL A 1 93 ? -9.371 6.994 7.605 1.00 98.25 93 VAL A N 1
ATOM 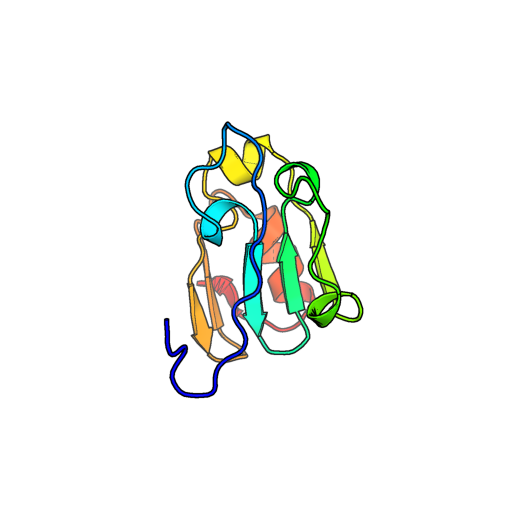740 C CA . VAL A 1 93 ? -8.031 6.794 8.170 1.00 98.25 93 VAL A CA 1
ATOM 741 C C . VAL A 1 93 ? -7.395 8.164 8.378 1.00 98.25 93 VAL A C 1
ATOM 743 O O . VAL A 1 93 ? -7.302 8.955 7.445 1.00 98.25 93 VAL A O 1
ATOM 746 N N . LYS A 1 94 ? -6.969 8.455 9.607 1.00 98.12 94 LYS A N 1
ATOM 747 C CA . LYS A 1 94 ? -6.212 9.665 9.925 1.00 98.12 94 LYS A CA 1
ATOM 748 C C . LYS A 1 94 ? -4.801 9.537 9.358 1.00 98.12 94 LYS A C 1
ATOM 750 O O . LYS A 1 94 ? -4.137 8.531 9.607 1.00 98.12 94 LYS A O 1
ATOM 755 N N . VAL A 1 95 ? -4.349 10.571 8.660 1.00 97.12 95 VAL A N 1
ATOM 756 C CA . VAL A 1 95 ? -2.993 10.652 8.115 1.00 97.12 95 VAL A CA 1
ATOM 757 C C . VAL A 1 95 ? -2.123 11.541 9.005 1.00 97.12 95 VAL A C 1
ATOM 759 O O . VAL A 1 95 ? -2.584 12.592 9.459 1.00 97.12 95 VAL A O 1
ATOM 762 N N . GLU A 1 96 ? -0.896 11.097 9.284 1.00 92.44 96 GLU A N 1
ATOM 763 C CA . GLU A 1 96 ? 0.138 11.844 10.023 1.00 92.44 96 GLU A CA 1
ATOM 764 C C . GLU A 1 96 ? 1.445 11.949 9.234 1.00 92.44 96 GLU A C 1
ATOM 766 O O . GLU A 1 96 ? 1.789 10.976 8.521 1.00 92.44 96 GLU A O 1
#

Radius of gyration: 13.63 Å; chains: 1; bounding box: 26×41×26 Å

pLDDT: mean 95.27, std 4.3, range [62.59, 98.5]

Sequence (96 aa):
MSNFGYKVVEVPLHHTNLHLDCAMSWVREGLMIVCEEALLDGIPEQFKGWDKIYVTLEDSSRLAINGLPINENVYITDHEFKCIGDELEKRGVKVE

Secondary structure (DSSP, 8-state):
---TTPPP----B-TT--SGGGTEEEEETTEEEE-GGGBTT-S-GGGTTSEEEE--HHHHHTTTT--EEEETTEEE--GGGHHHHHHHHHTTPEE-